Protein AF-A0A7C7KWW5-F1 (afdb_monomer_lite)

Sequence (90 aa):
NIIEKVTAHKLQTRALDEAAMGNVVAATQKLRAAATRLLDMGETELAQTALREAERLERGGQMSAAGTKKLRYETRKLTQKLDDVPEVNG

Radius of gyration: 13.53 Å; chains: 1; bounding box: 36×19×40 Å

Secondary structure (DSSP, 8-state):
-HHHHHHHHHHHHHHHHHHHTT-HHHHHHHHHHHHHHHHHTT-HHHHHHHHHHHHHHHTT-PPPHHHHHHHHHHHHHHHHHHHTS-----

pLDDT: mean 88.04, std 13.5, range [42.88, 98.44]

Foldseek 3Di:
DLVLLVQLLVLQVVLLVCLVVVVLVSNLVSLQVSLVSCVVVVVNVLSVLSNVQNVCSVVVHHRDPVSNVCNNPVSVVVNVVVVPDPPPDD

Structure (mmCIF, N/CA/C/O backbone):
data_AF-A0A7C7KWW5-F1
#
_entry.id   AF-A0A7C7KWW5-F1
#
loop_
_atom_site.group_PDB
_atom_site.id
_atom_site.type_symbol
_atom_site.label_atom_id
_atom_site.label_alt_id
_atom_site.label_comp_id
_atom_site.label_asym_id
_atom_site.label_entity_id
_atom_site.label_seq_id
_atom_site.pdbx_PDB_ins_code
_atom_site.Cartn_x
_atom_site.Cartn_y
_atom_site.Cartn_z
_atom_site.occupancy
_atom_site.B_iso_or_equiv
_atom_site.auth_seq_id
_atom_site.auth_comp_id
_atom_site.auth_asym_id
_atom_site.auth_atom_id
_atom_site.pdbx_PDB_model_num
ATOM 1 N N . ASN A 1 1 ? 11.154 -5.272 -13.364 1.00 72.38 1 ASN A N 1
ATOM 2 C CA . ASN A 1 1 ? 10.816 -4.592 -14.639 1.00 72.38 1 ASN A CA 1
ATOM 3 C C . ASN A 1 1 ? 10.161 -3.238 -14.325 1.00 72.38 1 ASN A C 1
ATOM 5 O O . ASN A 1 1 ? 9.516 -3.134 -13.287 1.00 72.38 1 ASN A O 1
ATOM 9 N N . ILE A 1 2 ? 10.338 -2.217 -15.171 1.00 80.38 2 ILE A N 1
ATOM 10 C CA . ILE A 1 2 ? 9.724 -0.875 -15.083 1.00 80.38 2 ILE A CA 1
ATOM 11 C C . ILE A 1 2 ? 8.217 -0.943 -14.858 1.00 80.38 2 ILE A C 1
ATOM 13 O O . ILE A 1 2 ? 7.676 -0.276 -13.976 1.00 80.38 2 ILE A O 1
ATOM 17 N N . ILE A 1 3 ? 7.558 -1.821 -15.608 1.00 83.81 3 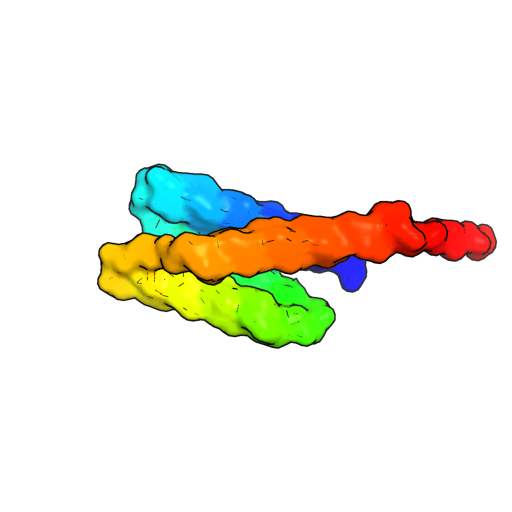ILE A N 1
ATOM 18 C CA . ILE A 1 3 ? 6.106 -1.986 -15.582 1.00 83.81 3 ILE A CA 1
ATOM 19 C C . ILE A 1 3 ? 5.596 -2.407 -14.198 1.00 83.81 3 ILE A C 1
ATOM 21 O O . ILE A 1 3 ? 4.601 -1.856 -13.726 1.00 83.81 3 ILE A O 1
ATOM 25 N N . GLU A 1 4 ? 6.297 -3.306 -13.503 1.00 82.25 4 GLU A N 1
ATOM 26 C CA . GLU A 1 4 ? 5.908 -3.762 -12.159 1.00 82.25 4 GLU A CA 1
ATOM 27 C C . GLU A 1 4 ? 6.000 -2.637 -11.124 1.00 82.25 4 GLU A C 1
ATOM 29 O O . GLU A 1 4 ? 5.080 -2.437 -10.327 1.00 82.25 4 GLU A O 1
ATOM 34 N N . LYS A 1 5 ? 7.059 -1.820 -11.196 1.00 80.75 5 LYS A N 1
ATOM 35 C CA . LYS A 1 5 ? 7.259 -0.669 -10.300 1.00 80.75 5 LYS A CA 1
ATOM 36 C C . LYS A 1 5 ? 6.175 0.385 -10.499 1.00 80.75 5 LYS A C 1
ATOM 38 O O . LYS A 1 5 ? 5.562 0.838 -9.532 1.00 80.75 5 LYS A O 1
ATOM 43 N N . VAL A 1 6 ? 5.887 0.726 -11.756 1.00 86.31 6 VAL A N 1
ATOM 44 C CA . VAL A 1 6 ? 4.808 1.658 -12.115 1.00 86.31 6 VAL A CA 1
ATOM 45 C C . VAL A 1 6 ? 3.448 1.115 -11.672 1.00 86.31 6 VAL A C 1
ATOM 47 O O . VAL A 1 6 ? 2.614 1.868 -11.168 1.00 86.31 6 VAL A O 1
ATOM 50 N N . THR A 1 7 ? 3.216 -0.189 -11.817 1.00 89.81 7 THR A N 1
ATOM 51 C CA . THR A 1 7 ? 1.961 -0.830 -11.407 1.00 89.81 7 THR A CA 1
ATOM 52 C C . THR A 1 7 ? 1.787 -0.802 -9.890 1.00 89.81 7 THR A C 1
ATOM 54 O O . THR A 1 7 ? 0.723 -0.401 -9.416 1.00 89.81 7 THR A O 1
ATOM 57 N N . ALA A 1 8 ? 2.823 -1.150 -9.120 1.00 89.25 8 ALA A N 1
ATOM 58 C CA . ALA A 1 8 ? 2.803 -1.063 -7.662 1.00 89.25 8 ALA A CA 1
ATOM 59 C C . ALA A 1 8 ? 2.522 0.374 -7.189 1.00 89.25 8 ALA A C 1
ATOM 61 O O . ALA A 1 8 ? 1.652 0.582 -6.341 1.00 89.25 8 ALA A O 1
ATOM 62 N N . HIS A 1 9 ? 3.177 1.370 -7.798 1.00 88.88 9 HIS A N 1
ATOM 63 C CA . HIS A 1 9 ? 2.945 2.782 -7.492 1.00 88.88 9 HIS A CA 1
ATOM 64 C C . HIS A 1 9 ? 1.500 3.214 -7.797 1.00 88.88 9 HIS A C 1
ATOM 66 O O . HIS A 1 9 ? 0.832 3.793 -6.942 1.00 88.88 9 HIS A O 1
ATOM 72 N N . LYS A 1 10 ? 0.963 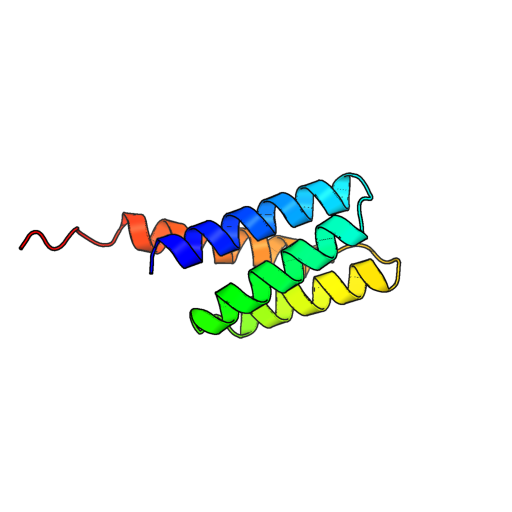2.873 -8.978 1.00 91.94 10 LYS A N 1
ATOM 73 C CA . LYS A 1 10 ? -0.429 3.190 -9.353 1.00 91.94 10 LYS A CA 1
ATOM 74 C C . LYS A 1 10 ? -1.449 2.551 -8.410 1.00 91.94 10 LYS A C 1
ATOM 76 O O . LYS A 1 10 ? -2.421 3.203 -8.032 1.00 91.94 10 LYS A O 1
ATOM 81 N N . LEU A 1 11 ? -1.249 1.285 -8.044 1.00 94.25 11 LEU A N 1
ATOM 82 C CA . LEU A 1 11 ? -2.121 0.586 -7.098 1.00 94.25 11 LEU A CA 1
ATOM 83 C C . LEU A 1 11 ? -2.105 1.260 -5.731 1.00 94.25 11 LEU A C 1
ATOM 85 O O . LEU A 1 11 ? -3.164 1.483 -5.152 1.00 94.25 11 LEU A O 1
ATOM 89 N N . GLN A 1 12 ? -0.923 1.634 -5.248 1.00 92.12 12 GLN A N 1
ATOM 90 C CA . GLN A 1 12 ? -0.772 2.305 -3.968 1.00 92.12 12 GLN A CA 1
ATOM 91 C C . GLN A 1 12 ? -1.423 3.696 -3.956 1.00 92.12 12 GLN A C 1
ATOM 93 O O . GLN A 1 12 ? -2.146 4.005 -3.013 1.00 92.12 12 GLN A O 1
ATOM 98 N N . THR A 1 13 ? -1.216 4.520 -4.986 1.00 91.81 13 THR A N 1
ATOM 99 C CA . THR A 1 13 ? -1.864 5.840 -5.087 1.00 91.81 13 THR A CA 1
ATOM 100 C C . THR A 1 13 ? -3.382 5.701 -5.065 1.00 91.81 13 THR A C 1
ATOM 102 O O . THR A 1 13 ? -4.042 6.311 -4.231 1.00 91.81 13 THR A O 1
ATOM 105 N N . ARG A 1 14 ? -3.932 4.790 -5.875 1.00 95.06 14 ARG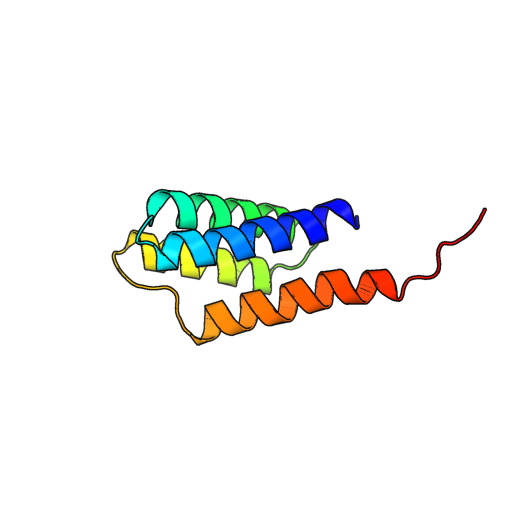 A N 1
ATOM 106 C CA . ARG A 1 14 ? -5.375 4.526 -5.876 1.00 95.06 14 ARG A CA 1
ATOM 107 C C . ARG A 1 14 ? -5.874 3.997 -4.535 1.00 95.06 14 ARG A C 1
ATOM 109 O O . ARG A 1 14 ? -6.969 4.345 -4.129 1.00 95.06 14 ARG A O 1
ATOM 116 N N . ALA A 1 15 ? -5.108 3.161 -3.838 1.00 94.88 15 ALA A N 1
ATOM 117 C CA . ALA A 1 15 ? -5.516 2.680 -2.521 1.00 94.88 15 ALA A CA 1
ATOM 118 C C . ALA A 1 15 ? -5.655 3.817 -1.498 1.00 94.88 15 ALA A C 1
ATOM 120 O O . ALA A 1 15 ? -6.559 3.784 -0.669 1.00 94.88 15 ALA A O 1
ATOM 121 N N . LEU A 1 16 ? -4.774 4.818 -1.573 1.00 91.25 16 LEU A N 1
ATOM 122 C CA . LEU A 1 16 ? -4.830 6.001 -0.719 1.00 91.25 16 LEU A CA 1
ATOM 123 C C . LEU A 1 16 ? -6.062 6.858 -1.020 1.00 91.25 16 LEU A C 1
ATOM 125 O O . LEU A 1 16 ? -6.721 7.301 -0.083 1.00 91.25 16 LEU A O 1
ATOM 129 N N . ASP A 1 17 ? -6.386 7.047 -2.300 1.00 94.69 17 ASP A N 1
ATOM 130 C CA . ASP A 1 17 ? -7.572 7.800 -2.719 1.00 94.69 17 ASP A CA 1
ATOM 131 C C . ASP A 1 17 ? -8.860 7.103 -2.253 1.00 94.69 17 ASP A C 1
ATOM 133 O O . ASP A 1 17 ? -9.733 7.726 -1.655 1.00 94.69 17 ASP A O 1
ATOM 137 N N . GLU A 1 18 ? -8.943 5.783 -2.434 1.00 97.19 18 GLU A N 1
ATOM 138 C CA . GLU A 1 18 ? -10.080 4.969 -1.987 1.00 97.19 18 GLU A CA 1
ATOM 139 C C . GLU A 1 18 ? -10.237 5.008 -0.463 1.00 97.19 18 GLU A C 1
ATOM 141 O O . GLU A 1 18 ? -11.344 5.176 0.044 1.00 97.19 18 GLU A O 1
ATOM 146 N N . ALA A 1 19 ? -9.133 4.910 0.284 1.00 92.56 19 ALA A N 1
ATOM 147 C CA . ALA A 1 19 ? -9.159 5.018 1.739 1.00 92.56 19 ALA A CA 1
ATOM 148 C C . ALA A 1 19 ? -9.635 6.407 2.197 1.00 92.56 19 ALA A C 1
ATOM 150 O O . ALA A 1 19 ? -10.410 6.500 3.148 1.00 92.56 19 ALA A O 1
ATOM 151 N N . ALA A 1 20 ? -9.220 7.476 1.509 1.00 91.06 20 ALA A N 1
ATOM 152 C CA . ALA A 1 20 ? -9.666 8.840 1.793 1.00 91.06 20 ALA A CA 1
ATOM 153 C C . ALA A 1 20 ? -11.163 9.045 1.504 1.00 91.06 20 ALA A C 1
ATOM 155 O O . ALA A 1 20 ? -11.820 9.814 2.201 1.00 91.06 20 ALA A O 1
ATOM 156 N N . MET A 1 21 ? -11.710 8.327 0.520 1.00 94.75 21 MET A N 1
ATOM 157 C CA . MET A 1 21 ? -13.144 8.308 0.204 1.00 94.75 21 MET A CA 1
ATOM 158 C C . MET A 1 21 ? -13.963 7.392 1.129 1.00 94.75 21 MET A C 1
ATOM 160 O O . MET A 1 21 ? -15.182 7.335 1.005 1.00 94.75 21 MET A O 1
ATOM 164 N N . GLY A 1 22 ? -13.322 6.663 2.049 1.00 94.31 22 GLY A N 1
ATOM 165 C CA . GLY A 1 22 ? -13.990 5.684 2.912 1.00 94.31 22 GLY A CA 1
ATOM 166 C C . GLY A 1 22 ? -14.273 4.335 2.236 1.00 94.31 22 GLY A C 1
ATOM 167 O O . GLY A 1 22 ? -14.892 3.461 2.843 1.00 94.31 22 GLY A O 1
ATOM 168 N N . ASN A 1 23 ? -13.776 4.113 1.016 1.00 96.50 23 ASN A N 1
ATOM 169 C CA . ASN A 1 23 ? -13.923 2.865 0.267 1.00 96.50 23 ASN A CA 1
ATOM 170 C C . ASN A 1 23 ? -12.924 1.806 0.757 1.00 96.50 23 ASN A C 1
ATOM 172 O O . ASN A 1 23 ? -12.017 1.381 0.036 1.00 96.50 23 ASN A O 1
ATOM 176 N N . VAL A 1 24 ? -13.100 1.355 2.001 1.00 95.56 24 VAL A N 1
ATOM 177 C CA . VAL A 1 24 ? -12.195 0.422 2.693 1.00 95.56 24 VAL A CA 1
ATOM 178 C C . VAL A 1 24 ? -11.912 -0.833 1.862 1.00 95.56 24 VAL A C 1
ATOM 180 O O . VAL A 1 24 ? -10.752 -1.181 1.663 1.00 95.56 24 VAL A O 1
ATOM 183 N N . VAL A 1 25 ? -12.944 -1.472 1.300 1.00 96.81 25 VAL A N 1
ATOM 184 C CA . VAL A 1 25 ? -12.793 -2.702 0.495 1.00 96.81 25 VAL A CA 1
ATOM 185 C C . VAL A 1 25 ? -11.920 -2.468 -0.742 1.00 96.81 25 VAL A C 1
ATOM 187 O O . VAL A 1 25 ? -11.027 -3.257 -1.053 1.00 96.81 25 VAL A O 1
ATOM 190 N N . ALA A 1 26 ? -12.153 -1.365 -1.452 1.00 97.44 26 ALA A N 1
ATOM 191 C CA . ALA A 1 26 ? -11.417 -1.045 -2.667 1.00 97.44 26 ALA A CA 1
ATOM 192 C C . ALA A 1 26 ? -9.964 -0.643 -2.364 1.00 97.44 26 ALA A C 1
ATOM 194 O O . ALA A 1 26 ? -9.074 -0.919 -3.174 1.00 97.44 26 ALA A O 1
ATOM 195 N N . ALA A 1 27 ? -9.720 -0.016 -1.211 1.00 97.44 27 ALA A N 1
ATOM 196 C CA . ALA A 1 27 ? -8.390 0.336 -0.734 1.00 97.44 27 ALA A CA 1
ATOM 197 C C . ALA A 1 27 ? -7.571 -0.905 -0.346 1.00 97.44 27 ALA A C 1
ATOM 199 O O . ALA A 1 27 ? -6.423 -1.051 -0.772 1.00 97.44 27 ALA A O 1
ATOM 200 N N . THR A 1 28 ? -8.158 -1.837 0.408 1.00 97.56 28 THR A N 1
ATOM 201 C CA . THR A 1 28 ? -7.448 -3.018 0.928 1.00 97.56 28 THR A CA 1
ATOM 202 C C . THR A 1 28 ? -7.066 -3.987 -0.183 1.00 97.56 28 THR A C 1
ATOM 204 O O . THR A 1 28 ? -5.931 -4.466 -0.218 1.00 97.56 28 THR A O 1
ATOM 207 N N . GLN A 1 29 ? -7.953 -4.201 -1.160 1.00 98.25 29 GLN A N 1
ATOM 208 C CA . GLN A 1 29 ? -7.648 -4.989 -2.358 1.00 98.25 29 GLN A CA 1
ATOM 209 C C . GLN A 1 29 ? -6.449 -4.417 -3.123 1.00 98.25 29 GLN A C 1
ATOM 211 O O . GLN A 1 29 ? -5.546 -5.158 -3.518 1.00 98.25 29 GLN A O 1
ATOM 216 N N . LYS A 1 30 ? -6.398 -3.092 -3.296 1.00 98.25 30 LYS A N 1
ATOM 217 C CA . LYS A 1 30 ? -5.299 -2.419 -4.000 1.00 98.25 30 LYS A CA 1
ATOM 218 C C . LYS A 1 30 ? -3.990 -2.450 -3.210 1.00 98.25 30 LYS A C 1
ATOM 220 O O . LYS A 1 30 ? -2.944 -2.657 -3.819 1.00 98.25 30 LYS A O 1
ATOM 225 N N . LEU A 1 31 ? -4.030 -2.314 -1.881 1.00 97.94 31 LEU A N 1
ATOM 226 C CA . LEU A 1 31 ? -2.847 -2.476 -1.024 1.00 97.94 31 LEU A CA 1
ATOM 227 C C . LEU A 1 31 ? -2.281 -3.896 -1.094 1.00 97.94 31 LEU A C 1
ATOM 229 O O . LEU A 1 31 ? -1.077 -4.057 -1.277 1.00 97.94 31 LEU A O 1
ATOM 233 N N . ARG A 1 32 ? -3.135 -4.923 -1.014 1.00 98.31 32 ARG A N 1
ATOM 234 C CA . ARG A 1 32 ? -2.725 -6.330 -1.158 1.00 98.31 32 ARG A CA 1
ATOM 235 C C . ARG A 1 32 ? -2.131 -6.592 -2.544 1.00 98.31 32 ARG A C 1
ATOM 237 O O . ARG A 1 32 ? -1.064 -7.185 -2.652 1.00 98.31 32 ARG A O 1
ATOM 244 N N . ALA A 1 33 ? -2.764 -6.072 -3.596 1.00 97.75 33 ALA A N 1
ATOM 245 C CA . ALA A 1 33 ? -2.243 -6.160 -4.955 1.00 97.75 33 ALA A CA 1
ATOM 246 C C . ALA A 1 33 ? -0.868 -5.476 -5.085 1.00 97.75 33 ALA A C 1
ATOM 248 O O . ALA A 1 33 ? 0.054 -6.061 -5.656 1.00 97.75 33 ALA A O 1
ATOM 249 N N . ALA A 1 34 ? -0.705 -4.268 -4.539 1.00 95.50 34 ALA A N 1
ATOM 250 C CA . ALA A 1 34 ? 0.583 -3.579 -4.512 1.00 95.50 34 ALA A CA 1
ATOM 251 C C . ALA A 1 34 ? 1.639 -4.401 -3.758 1.00 95.50 34 ALA A C 1
ATOM 253 O O . ALA A 1 34 ? 2.755 -4.533 -4.249 1.00 95.50 34 ALA A O 1
ATOM 254 N N . ALA A 1 35 ? 1.279 -5.007 -2.622 1.00 96.62 35 ALA A N 1
ATOM 255 C CA . ALA A 1 35 ? 2.174 -5.856 -1.844 1.00 96.62 35 ALA A CA 1
ATOM 256 C C . ALA A 1 35 ? 2.695 -7.056 -2.644 1.00 96.62 35 ALA A C 1
ATOM 258 O O . ALA A 1 35 ? 3.895 -7.302 -2.614 1.00 96.62 35 ALA A O 1
ATOM 259 N N . THR A 1 36 ? 1.838 -7.752 -3.401 1.00 96.81 36 THR A N 1
ATOM 260 C CA . THR A 1 36 ? 2.269 -8.853 -4.284 1.00 96.81 36 THR A CA 1
ATOM 261 C C . THR A 1 36 ? 3.359 -8.393 -5.249 1.00 96.81 36 THR A C 1
ATOM 263 O O . THR A 1 36 ? 4.436 -8.969 -5.279 1.00 96.81 36 THR A O 1
ATOM 266 N N . ARG A 1 37 ? 3.135 -7.277 -5.949 1.00 93.38 37 ARG A N 1
ATOM 267 C CA . ARG A 1 37 ? 4.099 -6.758 -6.934 1.00 93.38 37 ARG A CA 1
ATOM 268 C C . ARG A 1 37 ? 5.394 -6.292 -6.277 1.00 93.38 37 ARG A C 1
ATOM 270 O O . ARG A 1 37 ? 6.471 -6.458 -6.830 1.00 93.38 37 ARG A O 1
ATOM 277 N N . LEU A 1 38 ? 5.304 -5.713 -5.080 1.00 94.00 38 LEU A N 1
ATOM 278 C CA . LEU A 1 38 ? 6.472 -5.340 -4.286 1.00 94.00 38 LEU A CA 1
ATOM 279 C C . LEU A 1 38 ? 7.295 -6.571 -3.877 1.00 94.00 38 LEU A C 1
ATOM 281 O O . LEU A 1 38 ? 8.517 -6.526 -3.978 1.00 94.00 38 LEU A O 1
ATOM 285 N N . LEU A 1 39 ? 6.650 -7.676 -3.487 1.00 95.00 39 LEU A N 1
ATOM 286 C CA . LEU A 1 39 ? 7.334 -8.946 -3.209 1.00 95.00 39 LEU A CA 1
ATOM 287 C C . LEU A 1 39 ? 8.015 -9.504 -4.457 1.00 95.00 39 LEU A C 1
ATOM 289 O O . LEU A 1 39 ? 9.186 -9.866 -4.382 1.00 95.00 39 LEU A O 1
ATOM 293 N N . ASP A 1 40 ? 7.329 -9.489 -5.602 1.00 93.06 40 ASP A N 1
ATOM 294 C CA . ASP A 1 40 ? 7.882 -9.946 -6.885 1.00 93.06 40 ASP A CA 1
ATOM 295 C C . ASP A 1 40 ? 9.129 -9.140 -7.302 1.00 93.06 40 ASP A C 1
ATOM 297 O O . ASP A 1 40 ? 9.985 -9.620 -8.042 1.00 93.06 40 ASP A O 1
ATOM 301 N N . MET A 1 41 ? 9.262 -7.908 -6.801 1.00 90.56 41 MET A N 1
ATOM 302 C CA . MET A 1 41 ? 10.419 -7.035 -7.017 1.00 90.56 41 MET A CA 1
ATOM 303 C C . MET A 1 41 ? 11.495 -7.130 -5.923 1.00 90.56 41 MET A C 1
ATOM 305 O O . MET A 1 41 ? 12.504 -6.435 -6.020 1.00 90.56 41 MET A O 1
ATOM 309 N N . GLY A 1 42 ? 11.296 -7.952 -4.889 1.00 93.44 42 GLY A N 1
ATOM 310 C CA . GLY A 1 42 ? 12.199 -8.078 -3.738 1.00 93.44 42 GLY A CA 1
ATOM 311 C C . GLY A 1 42 ? 12.031 -6.995 -2.662 1.00 93.44 42 GLY A C 1
ATOM 312 O O . GLY A 1 42 ? 12.733 -7.013 -1.650 1.00 93.44 42 GLY A O 1
ATOM 313 N N . GLU A 1 43 ? 11.066 -6.086 -2.817 1.00 93.75 43 GLU A N 1
ATOM 314 C CA . GLU A 1 43 ? 10.789 -4.951 -1.923 1.00 93.75 43 GLU A CA 1
ATOM 315 C C . GLU A 1 43 ? 9.978 -5.385 -0.688 1.00 93.75 43 GLU A C 1
ATOM 317 O O . GLU A 1 43 ? 8.881 -4.895 -0.400 1.00 93.75 43 GLU A O 1
ATOM 322 N N . THR A 1 44 ? 10.521 -6.347 0.058 1.00 95.50 44 THR A N 1
ATOM 323 C CA . THR A 1 44 ? 9.821 -7.078 1.127 1.00 95.50 44 THR A CA 1
ATOM 324 C C . THR A 1 44 ? 9.316 -6.162 2.243 1.00 95.50 44 THR A C 1
ATOM 326 O O . THR A 1 44 ? 8.186 -6.304 2.711 1.00 95.50 44 THR A O 1
ATOM 329 N N . GLU A 1 45 ? 10.115 -5.182 2.668 1.00 94.94 45 GLU A N 1
ATOM 330 C CA . GLU A 1 45 ? 9.724 -4.267 3.746 1.00 94.94 45 GLU A CA 1
ATOM 331 C C . GLU A 1 45 ? 8.558 -3.349 3.327 1.00 94.94 45 GLU A C 1
ATOM 333 O O . GLU A 1 45 ? 7.646 -3.052 4.114 1.00 94.94 45 GLU A O 1
ATOM 338 N N . LEU A 1 46 ? 8.563 -2.923 2.062 1.00 94.56 46 LEU A N 1
ATOM 339 C CA . LEU A 1 46 ? 7.515 -2.086 1.494 1.00 94.56 46 LEU A CA 1
ATOM 340 C C . LEU A 1 46 ? 6.226 -2.890 1.301 1.00 94.56 46 LEU A C 1
ATOM 342 O O . LEU A 1 46 ? 5.147 -2.410 1.655 1.00 94.56 46 LEU A O 1
ATOM 346 N N . ALA A 1 47 ? 6.344 -4.139 0.847 1.00 96.81 47 ALA A N 1
ATOM 347 C CA . ALA A 1 47 ? 5.225 -5.068 0.751 1.00 96.81 47 ALA A CA 1
ATOM 348 C C . ALA A 1 47 ? 4.564 -5.325 2.111 1.00 96.81 47 ALA A C 1
ATOM 350 O O . ALA A 1 47 ? 3.347 -5.199 2.243 1.00 96.81 47 ALA A O 1
ATOM 351 N N . GLN A 1 48 ? 5.353 -5.609 3.152 1.00 98.06 48 GLN A N 1
ATOM 352 C CA . GLN A 1 48 ? 4.816 -5.792 4.502 1.00 98.06 48 GLN A CA 1
ATOM 353 C C . GLN A 1 48 ? 4.132 -4.529 5.029 1.00 98.06 48 GLN A C 1
ATOM 355 O O . GLN A 1 48 ? 3.142 -4.613 5.751 1.00 98.06 48 GLN A O 1
ATOM 360 N N . THR A 1 49 ? 4.647 -3.350 4.673 1.00 97.81 49 THR A N 1
ATOM 361 C CA . THR A 1 49 ? 3.998 -2.087 5.031 1.00 97.81 49 THR A CA 1
ATOM 362 C C . THR A 1 49 ? 2.627 -1.988 4.369 1.00 97.81 49 THR A C 1
ATOM 364 O O . THR A 1 49 ? 1.653 -1.722 5.065 1.00 97.81 49 THR A O 1
ATOM 367 N N . ALA A 1 50 ? 2.516 -2.283 3.071 1.00 97.19 50 ALA A N 1
ATOM 368 C CA . ALA A 1 50 ? 1.232 -2.292 2.372 1.00 97.19 50 ALA A CA 1
ATOM 369 C C . ALA A 1 50 ? 0.227 -3.283 2.995 1.00 97.19 50 ALA A C 1
ATOM 371 O O . ALA A 1 50 ? -0.931 -2.922 3.199 1.00 97.19 50 ALA A O 1
ATOM 372 N N . LEU A 1 51 ? 0.670 -4.491 3.370 1.00 98.44 51 LEU A N 1
ATOM 373 C CA . LEU A 1 51 ? -0.181 -5.489 4.036 1.00 98.44 51 LEU A CA 1
ATOM 374 C C . LEU A 1 51 ? -0.671 -5.022 5.413 1.00 98.44 51 LEU A C 1
ATOM 376 O O . LEU A 1 51 ? -1.865 -5.100 5.691 1.00 98.44 51 LEU A O 1
ATOM 380 N N . ARG A 1 52 ? 0.214 -4.468 6.252 1.00 98.25 52 ARG A N 1
ATOM 381 C CA . ARG A 1 52 ? -0.168 -3.934 7.573 1.00 98.25 52 ARG A CA 1
ATOM 382 C C . ARG A 1 52 ? -1.195 -2.810 7.474 1.00 98.25 52 ARG A C 1
ATOM 384 O O . ARG A 1 52 ? -2.086 -2.713 8.316 1.00 98.25 52 ARG A O 1
ATOM 391 N N . GLU A 1 53 ? -1.067 -1.954 6.465 1.00 97.81 53 GLU A N 1
ATOM 392 C CA . GLU A 1 53 ? -2.036 -0.884 6.234 1.00 97.81 53 GLU A CA 1
ATOM 393 C C . GLU A 1 53 ? -3.380 -1.419 5.721 1.00 97.81 53 GLU A C 1
ATOM 395 O O . GLU A 1 53 ? -4.425 -0.917 6.132 1.00 97.81 53 GLU A O 1
ATOM 400 N N . ALA A 1 54 ? -3.375 -2.479 4.904 1.00 97.75 54 ALA A N 1
ATOM 401 C CA . ALA A 1 54 ? -4.605 -3.159 4.501 1.00 97.75 54 ALA A CA 1
ATOM 402 C C . ALA A 1 54 ? -5.326 -3.756 5.719 1.00 97.75 54 ALA A C 1
ATOM 404 O O . ALA A 1 54 ? -6.511 -3.512 5.916 1.00 97.75 54 ALA A O 1
ATOM 405 N N . GLU A 1 55 ? -4.606 -4.453 6.599 1.00 97.62 55 GLU A N 1
ATOM 406 C CA . GLU A 1 55 ? -5.190 -4.989 7.833 1.00 97.62 55 GLU A CA 1
ATOM 407 C C . GLU A 1 55 ? -5.737 -3.897 8.761 1.00 97.62 55 GLU A C 1
ATOM 409 O O . GLU A 1 55 ? -6.761 -4.087 9.416 1.00 97.62 55 GLU A O 1
ATOM 414 N N . ARG A 1 56 ? -5.058 -2.744 8.855 1.00 96.12 56 ARG A N 1
ATOM 415 C CA . ARG A 1 56 ? -5.545 -1.602 9.646 1.00 96.12 56 ARG A CA 1
ATOM 416 C C . ARG A 1 56 ? -6.891 -1.106 9.140 1.00 96.12 56 ARG A C 1
ATOM 418 O O . ARG A 1 56 ? -7.781 -0.890 9.958 1.00 96.12 56 ARG A O 1
ATOM 425 N N . LEU A 1 57 ? -7.025 -0.951 7.826 1.00 96.00 57 LEU A N 1
ATOM 426 C CA . LEU A 1 57 ? -8.276 -0.550 7.189 1.00 96.00 57 LEU A CA 1
ATOM 427 C C . LEU A 1 57 ? -9.381 -1.595 7.406 1.00 96.00 57 LEU A C 1
ATOM 429 O O . LEU A 1 57 ? -10.498 -1.238 7.765 1.00 96.00 57 LEU A O 1
ATOM 433 N N . GLU A 1 58 ? -9.071 -2.886 7.265 1.00 95.38 58 GLU A N 1
ATOM 434 C CA . GLU A 1 58 ? -10.041 -3.976 7.472 1.00 95.38 58 GLU A CA 1
ATOM 435 C C . GLU A 1 58 ? -10.547 -4.063 8.914 1.00 95.38 58 GLU A C 1
ATOM 437 O O . GLU A 1 58 ? -11.716 -4.365 9.140 1.00 95.38 58 GLU A O 1
ATOM 442 N N . ARG A 1 59 ? -9.702 -3.736 9.900 1.00 95.69 59 ARG A N 1
ATOM 443 C CA . ARG A 1 59 ? -10.093 -3.663 11.319 1.00 95.69 59 ARG A CA 1
ATOM 444 C C . ARG A 1 59 ? -10.889 -2.395 11.675 1.00 95.69 59 ARG A C 1
ATOM 446 O O . ARG A 1 59 ? -11.046 -2.094 12.854 1.00 95.69 59 ARG A O 1
ATOM 453 N N . GLY A 1 60 ? -11.365 -1.641 10.682 1.00 88.44 60 GLY A N 1
ATOM 454 C CA . GLY A 1 60 ? -12.125 -0.400 10.875 1.00 88.44 60 GLY A CA 1
ATOM 455 C C . GLY A 1 60 ? -11.264 0.803 11.267 1.00 88.44 60 GLY A C 1
ATOM 456 O O . GLY A 1 60 ? -11.789 1.842 11.659 1.00 88.44 60 GLY A O 1
ATOM 457 N N . GLY A 1 61 ? -9.939 0.667 11.188 1.00 88.38 61 GLY A N 1
ATOM 458 C CA . GLY A 1 61 ? -9.006 1.759 11.412 1.00 88.38 61 GLY A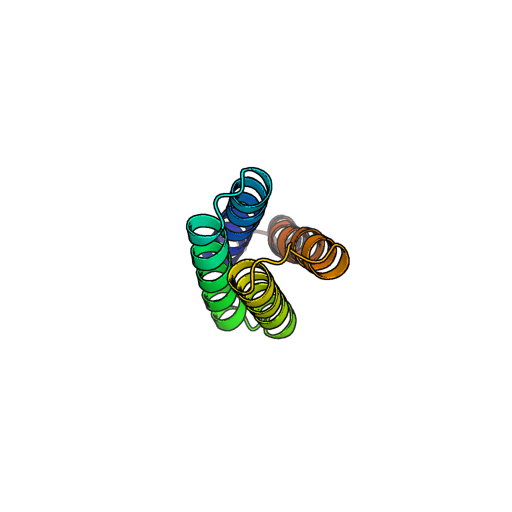 CA 1
ATOM 459 C C . GLY A 1 61 ? -8.745 2.573 10.148 1.00 88.38 61 GLY A C 1
ATOM 460 O O . GLY A 1 61 ? -9.270 2.310 9.070 1.00 88.38 61 GLY A O 1
ATOM 461 N N . GLN A 1 62 ? -7.864 3.557 10.280 1.00 91.12 62 GLN A N 1
ATOM 462 C CA . GLN A 1 62 ? -7.293 4.289 9.154 1.00 91.12 62 GLN A CA 1
ATOM 463 C C . GLN A 1 62 ? -5.867 3.808 8.886 1.00 91.12 62 GLN A C 1
ATOM 465 O O . GLN A 1 62 ? -5.189 3.277 9.780 1.00 91.12 62 GLN A O 1
ATOM 470 N N . MET A 1 63 ? -5.392 4.048 7.663 1.00 90.56 63 MET A N 1
ATOM 471 C CA . MET A 1 63 ? -3.973 3.889 7.373 1.00 90.56 63 MET A CA 1
ATOM 472 C C . MET A 1 63 ? -3.149 4.787 8.298 1.00 90.56 63 MET A C 1
ATOM 474 O O . MET A 1 63 ? -3.505 5.935 8.573 1.00 90.56 63 MET A O 1
ATOM 478 N N . SER A 1 64 ? -2.024 4.276 8.780 1.00 94.56 64 SER A N 1
ATOM 479 C CA . SER A 1 64 ? -1.118 5.036 9.623 1.00 94.56 64 SER A CA 1
ATOM 480 C C . SER A 1 64 ? -0.421 6.134 8.816 1.00 94.56 64 SER A C 1
ATOM 482 O O . SER A 1 64 ? -0.070 5.952 7.645 1.00 94.56 64 SER A O 1
ATOM 484 N N . ALA A 1 65 ? -0.162 7.280 9.450 1.00 93.38 65 ALA A N 1
ATOM 485 C CA . ALA A 1 65 ? 0.595 8.363 8.822 1.00 93.38 65 ALA A CA 1
ATOM 486 C C . ALA A 1 65 ? 2.006 7.902 8.409 1.00 93.38 65 ALA A C 1
ATOM 488 O O . ALA A 1 65 ? 2.485 8.243 7.327 1.00 93.38 65 ALA A O 1
ATOM 489 N N . ALA A 1 66 ? 2.647 7.077 9.244 1.00 92.69 66 ALA A N 1
ATOM 490 C CA . ALA A 1 66 ? 3.977 6.533 8.987 1.00 92.69 66 ALA A CA 1
ATOM 491 C C . ALA A 1 66 ? 3.990 5.576 7.784 1.00 92.69 66 ALA A C 1
ATOM 493 O O . ALA A 1 66 ? 4.790 5.764 6.867 1.00 92.69 66 ALA A O 1
ATOM 494 N N . GLY A 1 67 ? 3.080 4.597 7.745 1.00 90.00 67 GLY A N 1
ATOM 495 C CA . GLY A 1 67 ? 2.965 3.655 6.631 1.00 90.00 67 GLY A CA 1
ATOM 496 C C . GLY A 1 67 ? 2.577 4.354 5.335 1.00 90.00 67 GLY A C 1
ATOM 497 O O . GLY A 1 67 ? 3.196 4.126 4.301 1.00 90.00 67 GLY A O 1
ATOM 498 N N . THR A 1 68 ? 1.652 5.310 5.403 1.00 90.69 68 THR A N 1
ATOM 499 C CA . THR A 1 6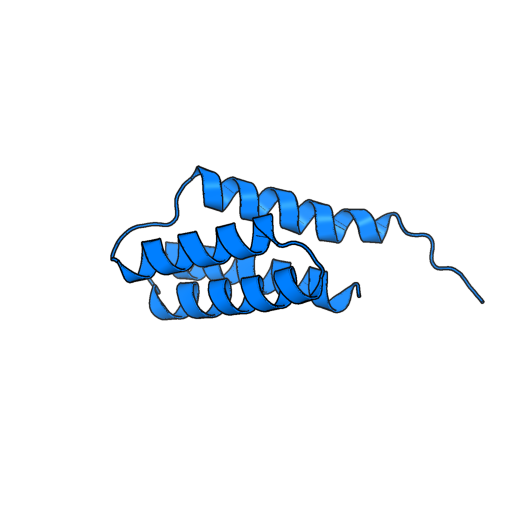8 ? 1.273 6.148 4.262 1.00 90.69 68 THR A CA 1
ATOM 500 C C . THR A 1 68 ? 2.459 6.940 3.701 1.00 90.69 68 THR A C 1
ATOM 502 O O . THR A 1 68 ? 2.676 6.970 2.486 1.00 90.69 68 THR A O 1
ATOM 505 N N . LYS A 1 69 ? 3.250 7.581 4.574 1.00 93.69 69 LYS A N 1
ATOM 506 C CA . LYS A 1 69 ? 4.451 8.328 4.176 1.00 93.69 69 LYS A CA 1
ATOM 507 C C . LYS A 1 69 ? 5.490 7.403 3.545 1.00 93.69 69 LYS A C 1
A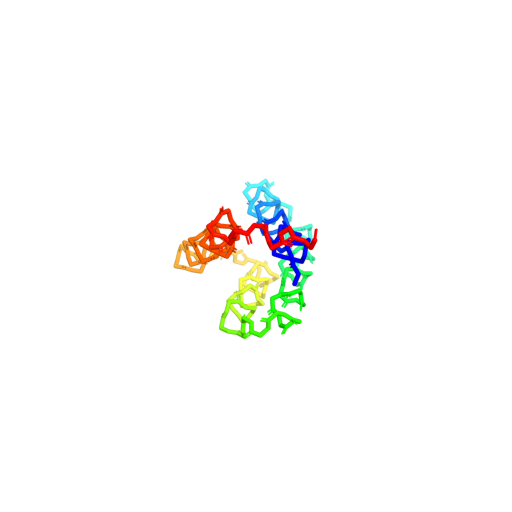TOM 509 O O . LYS A 1 69 ? 6.024 7.737 2.489 1.00 93.69 69 LYS A O 1
ATOM 514 N N . LYS A 1 70 ? 5.739 6.244 4.161 1.00 91.81 70 LYS A N 1
ATOM 515 C CA . LYS A 1 70 ? 6.688 5.242 3.664 1.00 91.81 70 LYS A CA 1
ATOM 516 C C . LYS A 1 70 ? 6.287 4.727 2.285 1.00 91.81 70 LYS A C 1
ATOM 518 O O . LYS A 1 70 ? 7.103 4.762 1.371 1.00 91.81 70 LYS A O 1
ATOM 523 N N . LEU A 1 71 ? 5.021 4.338 2.121 1.00 90.12 71 LEU A N 1
ATOM 524 C CA . LEU A 1 71 ? 4.474 3.879 0.848 1.00 90.12 71 LEU A CA 1
ATOM 525 C C . LEU A 1 71 ? 4.655 4.939 -0.243 1.00 90.12 71 LEU A C 1
ATOM 527 O O . LEU A 1 71 ? 5.200 4.627 -1.293 1.00 90.12 71 LEU A O 1
ATOM 531 N N . ARG A 1 72 ? 4.287 6.204 0.010 1.00 88.38 72 ARG A N 1
ATOM 532 C CA . ARG A 1 72 ? 4.451 7.287 -0.979 1.00 88.38 72 ARG A CA 1
ATOM 533 C C . ARG A 1 72 ? 5.902 7.539 -1.372 1.00 88.38 72 ARG A C 1
ATOM 535 O O . ARG A 1 72 ? 6.176 7.761 -2.548 1.00 88.38 72 ARG A O 1
ATOM 542 N N . TYR A 1 73 ? 6.807 7.580 -0.400 1.00 90.44 73 TYR A N 1
ATOM 543 C CA . TYR A 1 73 ? 8.191 7.958 -0.661 1.00 90.44 73 TYR A CA 1
ATOM 544 C C . TYR A 1 73 ? 8.963 6.840 -1.368 1.00 90.44 73 TYR A C 1
ATOM 546 O O . TYR A 1 73 ? 9.590 7.082 -2.399 1.00 90.44 73 TYR A O 1
ATOM 554 N N . GLU A 1 74 ? 8.869 5.610 -0.866 1.00 86.69 74 GLU A N 1
ATOM 555 C CA . GLU A 1 74 ? 9.662 4.503 -1.399 1.00 86.69 74 GLU A CA 1
ATOM 556 C C . GLU A 1 74 ? 9.172 4.060 -2.784 1.00 86.69 74 GLU A C 1
ATOM 558 O O . GLU A 1 74 ? 9.996 3.851 -3.671 1.00 86.69 74 GLU A O 1
ATOM 563 N N . THR A 1 75 ? 7.859 4.018 -3.058 1.00 82.31 75 THR A N 1
ATOM 564 C CA . THR A 1 75 ? 7.388 3.680 -4.418 1.00 82.31 75 THR A CA 1
ATOM 565 C C . THR A 1 75 ? 7.740 4.748 -5.451 1.00 82.31 75 THR A C 1
ATOM 567 O O . THR A 1 75 ? 8.059 4.404 -6.587 1.00 82.31 75 THR A O 1
ATOM 570 N N . ARG A 1 76 ? 7.758 6.033 -5.069 1.00 85.12 76 ARG A N 1
ATOM 571 C CA . ARG A 1 76 ? 8.231 7.121 -5.939 1.00 85.12 76 ARG A CA 1
ATOM 572 C C . ARG A 1 76 ? 9.725 6.995 -6.235 1.00 85.12 76 ARG A C 1
ATOM 574 O O . ARG A 1 76 ? 10.155 7.210 -7.364 1.00 85.12 76 ARG A O 1
ATOM 581 N N . LYS A 1 77 ? 10.525 6.633 -5.232 1.00 85.94 77 LYS A N 1
ATOM 582 C CA . LYS A 1 77 ? 11.956 6.369 -5.414 1.00 85.94 77 LYS A CA 1
ATOM 583 C C . LYS A 1 77 ? 12.189 5.170 -6.337 1.00 85.94 77 LYS A C 1
ATOM 585 O O . LYS A 1 77 ? 13.120 5.193 -7.137 1.00 85.94 77 LYS A O 1
ATOM 590 N N . LEU A 1 78 ? 11.337 4.142 -6.263 1.00 82.50 78 LEU A N 1
ATOM 591 C CA . LEU A 1 78 ? 11.400 2.987 -7.163 1.00 82.50 78 LEU A CA 1
ATOM 592 C C . LEU A 1 78 ? 11.171 3.374 -8.623 1.00 82.50 78 LEU A C 1
ATOM 594 O O . LEU A 1 78 ? 11.865 2.835 -9.482 1.00 82.50 78 LEU A O 1
ATOM 598 N N . THR A 1 79 ? 10.245 4.294 -8.902 1.00 80.19 79 THR A N 1
ATOM 599 C CA . THR A 1 79 ? 10.004 4.790 -10.264 1.00 80.19 79 THR A CA 1
ATOM 600 C C . THR A 1 79 ? 11.097 5.756 -10.732 1.00 80.19 79 THR A C 1
ATOM 602 O O . THR A 1 79 ? 11.545 5.623 -11.859 1.00 80.19 79 THR A O 1
ATOM 605 N N . GLN A 1 80 ? 11.605 6.646 -9.868 1.00 80.38 80 GLN A N 1
ATOM 606 C CA . GLN A 1 80 ? 12.681 7.591 -10.227 1.00 80.38 80 GLN A CA 1
ATOM 607 C C . GLN A 1 80 ? 14.020 6.917 -10.529 1.00 80.38 80 GLN A C 1
ATOM 609 O O . GLN A 1 80 ? 14.684 7.282 -11.488 1.00 80.38 80 GLN A O 1
ATOM 614 N N . LYS A 1 81 ? 14.401 5.882 -9.768 1.00 68.06 81 LYS A N 1
ATOM 615 C CA . LYS A 1 81 ? 15.621 5.098 -10.037 1.00 68.06 81 LYS A CA 1
ATOM 616 C C . LYS A 1 81 ? 15.653 4.458 -11.430 1.00 68.06 81 LYS A C 1
ATOM 618 O O . LYS A 1 81 ? 16.668 3.869 -11.775 1.00 68.06 81 LYS A O 1
ATOM 623 N N . LEU A 1 82 ? 14.543 4.468 -12.167 1.00 59.78 82 LEU A N 1
ATOM 624 C CA . LEU A 1 82 ? 14.455 3.960 -13.530 1.00 59.78 82 LEU A CA 1
ATOM 625 C C . LEU A 1 82 ? 14.598 5.037 -14.599 1.00 59.78 82 LEU A C 1
ATOM 627 O O . LEU A 1 82 ? 15.114 4.712 -15.661 1.00 59.78 82 LEU A O 1
ATOM 631 N N . ASP A 1 83 ? 14.192 6.276 -14.313 1.00 58.28 83 ASP A N 1
ATOM 632 C CA . ASP A 1 83 ? 14.438 7.416 -15.205 1.00 58.28 83 ASP A CA 1
ATOM 633 C C . ASP A 1 83 ? 15.955 7.673 -15.350 1.00 58.28 83 ASP A C 1
ATOM 635 O O . ASP A 1 83 ? 16.413 8.150 -16.383 1.00 58.28 83 ASP A O 1
ATOM 639 N N . ASP A 1 84 ? 16.736 7.275 -14.337 1.00 57.56 84 ASP A N 1
ATOM 640 C CA . ASP A 1 84 ? 18.202 7.364 -14.303 1.00 57.56 84 ASP A CA 1
ATOM 641 C C . ASP A 1 84 ? 18.930 6.133 -14.893 1.00 57.56 84 ASP A C 1
ATOM 643 O O . ASP A 1 84 ? 20.163 6.096 -14.892 1.00 57.56 84 ASP A O 1
ATOM 647 N N . VAL A 1 85 ? 18.222 5.098 -15.373 1.00 55.22 85 VAL A N 1
ATOM 648 C CA . VAL A 1 85 ? 18.876 3.962 -16.052 1.00 55.22 85 VAL A CA 1
ATOM 649 C C . VAL A 1 85 ? 19.032 4.331 -17.527 1.00 55.22 85 VAL A C 1
ATOM 651 O O . VAL A 1 85 ? 18.015 4.403 -18.216 1.00 55.22 85 VAL A O 1
ATOM 654 N N . PRO A 1 86 ? 20.257 4.553 -18.045 1.00 48.28 86 PRO A N 1
ATOM 655 C CA . PRO A 1 86 ? 20.431 4.797 -19.469 1.00 48.28 86 PRO A CA 1
ATOM 656 C C . PRO A 1 86 ? 19.889 3.591 -20.236 1.00 48.28 86 PRO A C 1
ATOM 658 O O . PRO A 1 86 ? 20.263 2.451 -19.945 1.00 48.28 86 PRO A O 1
ATOM 661 N N . GLU A 1 87 ? 18.997 3.844 -21.197 1.00 50.91 87 GLU A N 1
ATOM 662 C CA . GLU A 1 87 ? 18.633 2.853 -22.203 1.00 50.91 87 GLU A CA 1
ATOM 663 C C . GLU A 1 87 ? 19.934 2.340 -22.821 1.00 50.91 87 GLU A C 1
ATOM 665 O O . GLU A 1 87 ? 20.652 3.062 -23.518 1.00 50.91 87 GLU A O 1
ATOM 670 N N . VAL A 1 88 ? 20.271 1.089 -22.509 1.00 50.28 88 VAL A N 1
ATOM 671 C CA . VAL A 1 88 ? 21.303 0.351 -23.224 1.00 50.28 88 VAL A CA 1
ATOM 672 C C . VAL A 1 88 ? 20.771 0.132 -24.635 1.00 50.28 88 VAL A C 1
ATOM 674 O O . VAL A 1 88 ? 20.050 -0.823 -24.908 1.00 50.28 88 VAL A O 1
ATOM 677 N N . ASN A 1 89 ? 21.064 1.089 -25.512 1.00 42.88 89 ASN A N 1
ATOM 678 C CA . ASN A 1 89 ? 20.872 0.938 -26.943 1.00 42.88 89 ASN A CA 1
ATOM 679 C C . ASN A 1 89 ? 21.787 -0.204 -27.397 1.00 42.88 89 ASN A C 1
ATOM 681 O O . ASN A 1 89 ? 23.011 -0.098 -27.288 1.00 42.88 89 ASN A O 1
ATOM 685 N N . GLY A 1 90 ? 21.165 -1.314 -27.797 1.00 43.03 90 GLY A N 1
ATOM 686 C CA . GLY A 1 90 ? 21.823 -2.387 -28.539 1.00 43.03 90 GLY A CA 1
ATOM 687 C C . GLY A 1 90 ? 22.142 -1.958 -29.961 1.00 43.03 90 GLY A C 1
ATOM 688 O O . GLY A 1 90 ? 21.401 -1.102 -30.497 1.00 43.03 90 GLY A O 1
#